Protein AF-A0A7C5EH78-F1 (afdb_monomer_lite)

Secondary structure (DSSP, 8-state):
------------SSS---HHHHHHHHHHHHTT-S-HHHHHHHHHHHHH-HHHHHHHHHHHHHHHHHHHT------HHHHHHHHHHHHHHHHHHS----

pLDDT: mean 81.92, std 18.42, range [36.62, 97.19]

Radius of gyration: 19.98 Å; chains: 1; bounding box: 47×29×50 Å

Foldseek 3Di:
DDPPPPPPLPPDDDDFDDPVSCVVCVVCQLVVNDDPVVVVSNVVVCVPDPVSVVVSVVVVVVVVVVCVVDDPPDDPVRVVVVVVVVVVVVVVPDDDDD

Sequence (98 aa):
MSGRRKKGVVVGGIGGATCRELLAVLNDYLDGQIDPSICREMERHLRKCNPCRVVVDNLRKTITLYRQDGARVLPPAFRAKLHAELRKAWKKRRPAAR

Structure (mmCIF, N/CA/C/O backbone):
data_AF-A0A7C5EH78-F1
#
_entry.id   AF-A0A7C5EH78-F1
#
loop_
_atom_site.group_PDB
_atom_site.id
_atom_site.type_symbol
_atom_site.label_atom_id
_atom_site.label_alt_id
_atom_site.label_comp_id
_atom_site.label_asym_id
_atom_site.label_entity_id
_atom_site.label_seq_id
_atom_site.pdbx_PDB_ins_code
_atom_site.Cartn_x
_atom_site.Cartn_y
_atom_site.Cartn_z
_atom_site.occupancy
_atom_site.B_iso_or_equiv
_atom_site.auth_seq_id
_atom_site.auth_comp_id
_atom_site.auth_asym_id
_atom_site.auth_atom_id
_atom_site.pdbx_PDB_model_num
ATOM 1 N N . MET A 1 1 ? 2.016 9.155 21.468 1.00 41.53 1 MET A N 1
ATOM 2 C CA . MET A 1 1 ? 3.417 9.365 21.060 1.00 41.53 1 MET A CA 1
ATOM 3 C C . MET A 1 1 ? 4.041 8.024 20.714 1.00 41.53 1 MET A C 1
ATOM 5 O O . MET A 1 1 ? 4.360 7.251 21.599 1.00 41.53 1 MET A O 1
ATOM 9 N N . SER A 1 2 ? 4.122 7.719 19.426 1.00 36.62 2 SER A N 1
ATOM 10 C CA . SER A 1 2 ? 5.202 6.916 18.851 1.00 36.62 2 SER A CA 1
ATOM 11 C C . SER A 1 2 ? 5.193 7.277 17.376 1.00 36.62 2 SER A C 1
ATOM 13 O O . SER A 1 2 ? 4.533 6.645 16.553 1.00 36.62 2 SER A O 1
ATOM 15 N N . GLY A 1 3 ? 5.781 8.442 17.090 1.00 42.44 3 GLY A N 1
ATOM 16 C CA . GLY A 1 3 ? 6.101 8.829 15.730 1.00 42.44 3 GLY A CA 1
ATOM 17 C C . GLY A 1 3 ? 7.067 7.780 15.218 1.00 42.44 3 GLY A C 1
ATOM 18 O O . GLY A 1 3 ? 8.212 7.718 15.664 1.00 42.44 3 GLY A O 1
ATOM 19 N N . ARG A 1 4 ? 6.572 6.904 14.344 1.00 47.03 4 ARG A N 1
ATOM 20 C CA . ARG A 1 4 ? 7.405 6.000 13.565 1.00 47.03 4 ARG A CA 1
ATOM 21 C C . ARG A 1 4 ? 8.386 6.907 12.831 1.00 47.03 4 ARG A C 1
ATOM 23 O O . ARG A 1 4 ? 7.982 7.593 11.897 1.00 47.03 4 ARG A O 1
ATOM 30 N N . ARG A 1 5 ? 9.635 6.986 13.310 1.00 45.41 5 ARG A N 1
ATOM 31 C CA . ARG A 1 5 ? 10.723 7.648 12.586 1.00 45.41 5 ARG A CA 1
ATOM 32 C C . ARG A 1 5 ? 10.780 6.946 11.235 1.00 45.41 5 ARG A C 1
ATOM 34 O O . ARG A 1 5 ? 11.294 5.831 11.156 1.00 45.41 5 ARG A O 1
ATOM 41 N N . LYS A 1 6 ? 10.170 7.531 10.199 1.00 48.69 6 LYS A N 1
ATOM 42 C CA . LYS A 1 6 ? 10.390 7.084 8.829 1.00 48.69 6 LYS A CA 1
ATOM 43 C C . LYS A 1 6 ? 11.886 7.283 8.620 1.00 48.69 6 LYS A C 1
ATOM 45 O O . LYS A 1 6 ? 12.358 8.417 8.654 1.00 48.69 6 LYS A O 1
ATOM 50 N N . LYS A 1 7 ? 12.644 6.184 8.537 1.00 44.97 7 LYS A N 1
ATOM 51 C CA . LYS A 1 7 ? 14.001 6.223 7.991 1.00 44.97 7 LYS A CA 1
ATOM 52 C C . LYS A 1 7 ? 13.834 6.895 6.634 1.00 44.97 7 LYS A C 1
ATOM 54 O O . LYS A 1 7 ? 13.192 6.315 5.765 1.00 44.97 7 LYS A O 1
ATOM 59 N N . GLY A 1 8 ? 14.276 8.145 6.518 1.00 47.69 8 GLY A N 1
ATOM 60 C CA . GLY A 1 8 ? 14.247 8.855 5.253 1.00 47.69 8 GLY A CA 1
ATOM 61 C C . GLY A 1 8 ? 15.052 8.019 4.280 1.00 47.69 8 GLY A C 1
ATOM 62 O O . GLY A 1 8 ? 16.253 7.840 4.479 1.00 47.69 8 GLY A O 1
ATOM 63 N N . VAL A 1 9 ? 14.385 7.430 3.290 1.00 53.38 9 VAL A N 1
ATOM 64 C CA . VAL A 1 9 ? 15.101 6.912 2.136 1.00 53.38 9 VAL A CA 1
ATOM 65 C C . VAL A 1 9 ? 15.717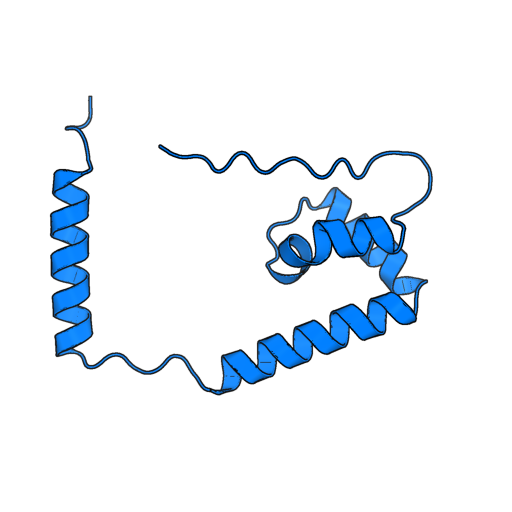 8.144 1.495 1.00 53.38 9 VAL A C 1
ATOM 67 O O . VAL A 1 9 ? 15.007 9.010 0.988 1.00 53.38 9 VAL A O 1
ATOM 70 N N . VAL A 1 10 ? 17.032 8.271 1.638 1.00 55.03 10 VAL A N 1
ATOM 71 C CA . VAL A 1 10 ? 17.822 9.318 1.003 1.00 55.03 10 VAL A CA 1
ATOM 72 C C . VAL A 1 10 ? 17.840 9.035 -0.496 1.00 55.03 10 VAL A C 1
ATOM 74 O O . VAL A 1 10 ? 18.740 8.385 -1.008 1.00 55.03 10 VAL A O 1
ATOM 77 N N . VAL A 1 11 ? 16.793 9.467 -1.198 1.00 54.19 11 VAL A N 1
ATOM 78 C CA . VAL A 1 11 ? 16.819 9.571 -2.657 1.00 54.19 11 VAL A CA 1
ATOM 79 C C . VAL A 1 11 ? 17.513 10.895 -2.945 1.00 54.19 11 VAL A C 1
ATOM 81 O O . VAL A 1 11 ? 16.919 11.960 -2.796 1.00 54.19 11 VAL A O 1
ATOM 84 N N . GLY A 1 12 ? 18.816 10.852 -3.206 1.00 45.16 12 GLY A N 1
ATOM 85 C CA . GLY A 1 12 ? 19.603 12.066 -3.378 1.00 45.16 12 GLY A CA 1
ATOM 86 C C . GLY A 1 12 ? 20.915 11.825 -4.107 1.00 45.16 12 GLY A C 1
ATOM 87 O O . GLY A 1 12 ? 21.855 11.301 -3.520 1.00 45.16 12 GLY A O 1
ATOM 88 N N . GLY A 1 13 ? 20.988 12.305 -5.354 1.00 40.97 13 GLY A N 1
ATOM 89 C CA . GLY A 1 13 ? 22.257 12.654 -6.000 1.00 40.97 13 GLY A CA 1
ATOM 90 C C . GLY A 1 13 ? 22.375 12.329 -7.490 1.00 40.97 13 GLY A C 1
ATOM 91 O O . GLY A 1 13 ? 22.748 11.224 -7.851 1.00 40.97 13 GLY A O 1
ATOM 92 N N . ILE A 1 14 ? 22.135 13.342 -8.336 1.00 39.38 14 ILE A N 1
ATOM 93 C CA . ILE A 1 14 ? 22.695 13.542 -9.694 1.00 39.38 14 ILE A CA 1
ATOM 94 C C . ILE A 1 14 ? 22.638 12.317 -10.636 1.00 39.38 14 ILE A C 1
ATOM 96 O O . ILE A 1 14 ? 23.640 11.908 -11.210 1.00 39.38 14 ILE A O 1
ATOM 100 N N . GLY A 1 15 ? 21.459 11.720 -10.828 1.00 49.28 15 GLY A N 1
ATOM 101 C CA . GLY A 1 15 ? 21.362 10.577 -11.749 1.00 49.28 15 GLY A CA 1
ATOM 102 C C . GLY A 1 15 ? 19.974 10.060 -12.106 1.00 49.28 15 GLY A C 1
ATOM 103 O O . GLY A 1 15 ? 19.880 9.104 -12.859 1.00 49.28 15 GLY A O 1
ATOM 104 N N . GLY A 1 16 ? 18.884 10.659 -11.615 1.00 60.28 16 GLY A N 1
ATOM 105 C CA . GLY A 1 16 ? 17.551 10.058 -11.747 1.00 60.28 16 GLY A CA 1
ATOM 106 C C . GLY A 1 16 ? 17.412 8.763 -10.933 1.00 60.28 16 GLY A C 1
ATOM 107 O O . GLY A 1 16 ? 18.383 8.055 -10.696 1.00 60.28 16 GLY A O 1
ATOM 108 N N . ALA A 1 17 ? 16.196 8.456 -10.478 1.00 74.19 17 ALA A N 1
ATOM 109 C CA . ALA A 1 17 ? 15.977 7.275 -9.650 1.00 74.19 17 ALA A CA 1
ATOM 110 C C . ALA A 1 17 ? 16.391 5.994 -10.397 1.00 74.19 17 ALA A C 1
ATOM 112 O O . ALA A 1 17 ? 15.999 5.771 -11.546 1.00 74.19 17 ALA A O 1
ATOM 113 N N . THR A 1 18 ? 17.174 5.147 -9.742 1.00 88.06 18 THR A N 1
ATOM 114 C CA . THR A 1 18 ? 17.531 3.801 -10.197 1.00 88.06 18 THR A CA 1
ATOM 115 C C . THR A 1 18 ? 16.393 2.816 -9.916 1.00 88.06 18 THR A C 1
ATOM 117 O O . THR A 1 18 ? 15.518 3.066 -9.084 1.00 88.06 18 THR A O 1
ATOM 120 N N . CYS A 1 19 ? 16.418 1.637 -10.551 1.00 93.19 19 CYS A N 1
ATOM 121 C CA . CYS A 1 19 ? 15.458 0.571 -10.233 1.00 93.19 19 CYS A CA 1
ATOM 122 C C . CYS A 1 19 ? 15.514 0.180 -8.744 1.00 93.19 19 CYS A C 1
ATOM 124 O O . CYS A 1 19 ? 14.486 -0.108 -8.138 1.00 93.19 19 CYS A O 1
ATOM 126 N N . ARG A 1 20 ? 16.715 0.176 -8.145 1.00 90.88 20 ARG A N 1
ATOM 127 C CA . ARG A 1 20 ? 16.917 -0.175 -6.732 1.00 90.88 20 ARG A CA 1
ATOM 128 C C . ARG A 1 20 ? 16.284 0.860 -5.805 1.00 90.88 20 ARG A C 1
ATOM 130 O O . ARG A 1 20 ? 15.612 0.479 -4.852 1.00 90.88 20 ARG A O 1
ATOM 137 N N . GLU A 1 21 ? 16.471 2.144 -6.093 1.00 88.81 21 GLU A N 1
ATOM 138 C CA . GLU A 1 21 ? 15.845 3.220 -5.321 1.00 88.81 21 GLU A CA 1
ATOM 139 C C . GLU A 1 21 ? 14.327 3.190 -5.467 1.00 88.81 21 GLU A C 1
ATOM 141 O O . GLU A 1 21 ? 13.634 3.294 -4.461 1.00 88.81 21 GLU A O 1
ATOM 146 N N . LEU A 1 22 ? 13.808 2.942 -6.679 1.00 91.25 22 LEU A N 1
ATOM 147 C CA . LEU A 1 22 ? 12.373 2.762 -6.894 1.00 91.25 22 LEU A CA 1
ATOM 148 C C . LEU A 1 22 ? 11.808 1.656 -6.000 1.00 91.25 22 LEU A C 1
ATOM 150 O O . LEU A 1 22 ? 10.800 1.877 -5.338 1.00 91.25 22 LEU A O 1
ATOM 154 N N . LEU A 1 23 ? 12.460 0.490 -5.950 1.00 91.19 23 LEU A N 1
ATOM 155 C CA . LEU A 1 23 ? 12.034 -0.619 -5.093 1.00 91.19 23 LEU A CA 1
ATOM 156 C C . LEU A 1 23 ? 12.086 -0.254 -3.601 1.00 91.19 23 LEU A C 1
ATOM 158 O O . LEU A 1 23 ? 11.208 -0.669 -2.849 1.00 91.19 23 LEU A O 1
ATOM 162 N N . ALA A 1 24 ? 13.071 0.542 -3.176 1.00 90.75 24 ALA A N 1
ATOM 163 C CA . ALA A 1 24 ? 13.223 0.952 -1.781 1.00 90.75 24 ALA A CA 1
ATOM 164 C C . ALA A 1 24 ? 12.081 1.857 -1.285 1.00 90.75 24 ALA A C 1
ATOM 166 O O . ALA A 1 24 ? 11.731 1.797 -0.107 1.00 90.75 24 ALA A O 1
ATOM 167 N N . VAL A 1 25 ? 11.489 2.667 -2.169 1.00 90.56 25 VAL A N 1
ATOM 168 C CA . VAL A 1 25 ? 10.377 3.584 -1.837 1.00 90.56 25 VAL A CA 1
ATOM 169 C C . VAL A 1 25 ? 9.021 3.142 -2.397 1.00 90.56 25 VAL A C 1
ATOM 171 O O . VAL A 1 25 ? 8.028 3.856 -2.261 1.00 90.56 25 VAL A O 1
ATOM 174 N N . LEU A 1 26 ? 8.956 1.969 -3.031 1.00 92.25 26 LEU A N 1
ATOM 175 C CA . LEU A 1 26 ? 7.793 1.507 -3.791 1.00 92.25 26 LEU A CA 1
ATOM 176 C C . LEU A 1 26 ? 6.509 1.462 -2.960 1.00 92.25 26 LEU A C 1
ATOM 178 O O . LEU A 1 26 ? 5.454 1.856 -3.447 1.00 92.25 26 LEU A O 1
ATOM 182 N N . ASN A 1 27 ? 6.600 1.023 -1.704 1.00 91.31 27 ASN A N 1
ATOM 183 C CA . ASN A 1 27 ? 5.442 0.947 -0.815 1.00 91.31 27 ASN A CA 1
ATOM 184 C C . ASN A 1 27 ? 4.877 2.342 -0.509 1.00 91.31 27 ASN A C 1
ATOM 186 O O . ASN A 1 27 ? 3.689 2.570 -0.7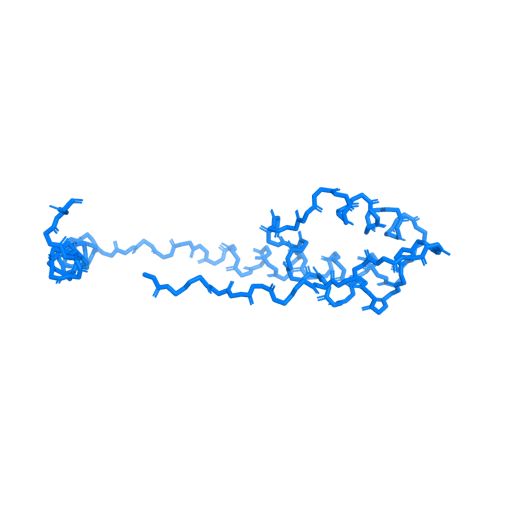17 1.00 91.31 27 ASN A O 1
ATOM 190 N N . ASP A 1 28 ? 5.727 3.299 -0.109 1.00 91.06 28 ASP A N 1
ATOM 191 C CA . ASP A 1 28 ? 5.296 4.682 0.148 1.00 91.06 28 ASP A CA 1
ATOM 192 C C . ASP A 1 28 ? 4.708 5.331 -1.122 1.00 91.06 28 ASP A C 1
ATOM 194 O O . ASP A 1 28 ? 3.745 6.095 -1.033 1.00 91.06 28 ASP A O 1
ATOM 198 N N . TYR A 1 29 ? 5.247 5.010 -2.306 1.00 92.38 29 TYR A N 1
ATOM 199 C CA . TYR A 1 29 ? 4.708 5.464 -3.593 1.00 92.38 29 TYR A CA 1
ATOM 200 C C . TYR A 1 29 ? 3.316 4.892 -3.889 1.00 92.38 29 TYR A C 1
ATOM 202 O O . TYR A 1 29 ? 2.416 5.641 -4.264 1.00 92.38 29 TYR A O 1
ATOM 210 N N . LEU A 1 30 ? 3.117 3.582 -3.704 1.00 92.50 30 LEU A N 1
ATOM 211 C CA . LEU A 1 30 ? 1.823 2.924 -3.929 1.00 92.50 30 LEU A CA 1
ATOM 212 C C . LEU A 1 30 ? 0.749 3.387 -2.933 1.00 92.50 30 LEU A C 1
ATOM 214 O O . LEU A 1 30 ? -0.415 3.512 -3.313 1.00 92.50 30 LEU A O 1
ATOM 218 N N . ASP A 1 31 ? 1.142 3.685 -1.694 1.00 89.94 31 ASP A N 1
ATOM 219 C CA . ASP A 1 31 ? 0.252 4.193 -0.644 1.00 89.94 31 ASP A CA 1
ATOM 220 C C . ASP A 1 31 ? -0.031 5.705 -0.764 1.00 89.94 31 ASP A C 1
ATOM 222 O O . ASP A 1 31 ? -0.852 6.253 -0.022 1.00 89.94 31 ASP A O 1
ATOM 226 N N . GLY A 1 32 ? 0.651 6.410 -1.675 1.00 88.38 32 GLY A N 1
ATOM 227 C CA . GLY A 1 32 ? 0.547 7.865 -1.820 1.00 88.38 32 GLY A CA 1
ATOM 228 C C . GLY A 1 32 ? 1.099 8.641 -0.616 1.00 88.38 32 GLY A C 1
ATOM 229 O O . GLY A 1 32 ? 0.695 9.774 -0.376 1.00 88.38 32 GLY A O 1
ATOM 230 N N . GLN A 1 33 ? 1.995 8.031 0.164 1.00 91.38 33 GLN A N 1
ATOM 231 C CA . GLN A 1 33 ? 2.602 8.585 1.384 1.00 91.38 33 GLN A CA 1
ATOM 232 C C . GLN A 1 33 ? 4.074 8.978 1.175 1.00 91.38 33 GLN A C 1
ATOM 234 O O . GLN A 1 33 ? 4.879 8.932 2.114 1.00 91.38 33 GLN A O 1
ATOM 239 N N . ILE A 1 34 ? 4.421 9.331 -0.063 1.00 88.88 34 ILE A N 1
ATOM 240 C CA . ILE A 1 34 ? 5.770 9.687 -0.496 1.00 88.88 34 ILE A CA 1
ATOM 241 C C . ILE A 1 34 ? 5.904 11.198 -0.698 1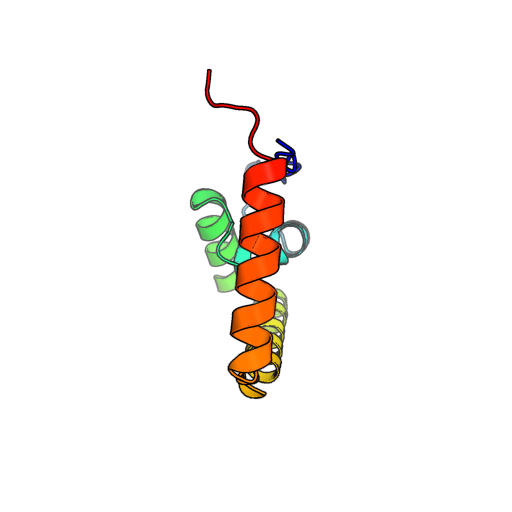.00 88.88 34 ILE A C 1
ATOM 243 O O . ILE A 1 34 ? 4.945 11.875 -1.069 1.00 88.88 34 ILE A O 1
ATOM 247 N N . ASP A 1 35 ? 7.105 11.727 -0.467 1.00 89.50 35 ASP A N 1
ATOM 248 C CA . ASP A 1 35 ? 7.391 13.134 -0.730 1.00 89.50 35 ASP A CA 1
ATOM 249 C C . ASP A 1 35 ? 7.158 13.482 -2.222 1.00 89.50 35 ASP A C 1
ATOM 251 O O . ASP A 1 35 ? 7.580 12.717 -3.102 1.00 89.50 35 ASP A O 1
ATOM 255 N N . PRO A 1 36 ? 6.522 14.627 -2.548 1.00 88.69 36 PRO A N 1
ATOM 256 C CA . PRO A 1 36 ? 6.227 15.004 -3.930 1.00 88.69 36 PRO A CA 1
ATOM 257 C C . PRO A 1 36 ? 7.453 15.095 -4.846 1.00 88.69 36 PRO A C 1
ATOM 259 O O . PRO A 1 36 ? 7.336 14.851 -6.048 1.00 88.69 36 PRO A O 1
ATOM 262 N N . SER A 1 37 ? 8.625 15.466 -4.321 1.00 87.25 37 SER A N 1
ATOM 263 C CA . SER A 1 37 ? 9.858 15.533 -5.114 1.00 87.25 37 SER A CA 1
ATOM 264 C C . SER A 1 37 ? 10.318 14.144 -5.561 1.00 87.25 37 SER A C 1
ATOM 266 O O . SER A 1 37 ? 10.603 13.945 -6.746 1.00 87.25 37 SER A O 1
ATOM 268 N N . ILE A 1 38 ? 10.257 13.170 -4.652 1.00 87.56 38 ILE A N 1
ATOM 269 C CA . ILE A 1 38 ? 10.595 11.769 -4.910 1.00 87.56 38 ILE A CA 1
ATOM 270 C C . ILE A 1 38 ? 9.560 11.139 -5.849 1.00 87.56 38 ILE A C 1
ATOM 272 O O . ILE A 1 38 ? 9.924 10.429 -6.786 1.00 87.56 38 ILE A O 1
ATOM 276 N N . CYS A 1 39 ? 8.274 11.463 -5.678 1.00 90.88 39 CYS A N 1
ATOM 277 C CA . CYS A 1 39 ? 7.219 11.011 -6.586 1.00 90.88 39 CYS A CA 1
ATOM 278 C C . CYS A 1 39 ? 7.534 11.382 -8.047 1.00 90.88 39 CYS A C 1
ATOM 280 O O . CYS A 1 39 ? 7.540 10.523 -8.931 1.00 90.88 39 CYS A O 1
ATOM 282 N N . ARG A 1 40 ? 7.921 12.642 -8.296 1.00 90.94 40 ARG A N 1
ATOM 283 C CA . ARG A 1 40 ? 8.312 13.106 -9.638 1.00 90.94 40 ARG A CA 1
ATOM 284 C C . ARG A 1 40 ? 9.531 12.367 -10.187 1.00 90.94 40 ARG A C 1
ATOM 286 O O . ARG A 1 40 ? 9.656 12.211 -11.403 1.00 90.94 40 ARG A O 1
ATOM 293 N N . GLU A 1 41 ? 10.474 11.976 -9.337 1.00 90.25 41 GLU A N 1
ATOM 294 C CA . GLU A 1 41 ? 11.647 11.187 -9.732 1.00 90.25 41 GLU A CA 1
ATOM 295 C C . GLU A 1 41 ? 11.284 9.771 -10.147 1.00 90.25 41 GLU A C 1
ATOM 297 O O . GLU A 1 41 ? 11.723 9.302 -11.200 1.00 90.25 41 GLU A O 1
ATOM 302 N N . MET A 1 42 ? 10.416 9.127 -9.376 1.00 89.56 42 MET A N 1
ATOM 303 C CA . MET A 1 42 ? 9.897 7.810 -9.710 1.00 89.56 42 MET A CA 1
ATOM 304 C C . MET A 1 42 ? 9.101 7.835 -11.006 1.00 89.56 42 MET A C 1
ATOM 306 O O . MET A 1 42 ? 9.314 6.993 -11.871 1.00 89.56 42 MET A O 1
ATOM 310 N N . GLU A 1 43 ? 8.239 8.830 -11.203 1.00 92.44 43 GLU A N 1
ATOM 311 C CA . GLU A 1 43 ? 7.505 8.988 -12.458 1.00 92.44 43 GLU A CA 1
ATOM 312 C C . GLU A 1 43 ? 8.448 9.181 -13.654 1.00 92.44 43 GLU A C 1
ATOM 314 O O . GLU A 1 43 ? 8.210 8.618 -14.725 1.00 92.44 43 GLU A O 1
ATOM 319 N N . ARG A 1 44 ? 9.549 9.934 -13.486 1.00 92.88 44 ARG A N 1
ATOM 320 C CA . ARG A 1 44 ? 10.597 10.053 -14.516 1.00 92.88 44 ARG A CA 1
ATOM 321 C C . ARG A 1 44 ? 11.231 8.702 -14.834 1.00 92.88 44 ARG A C 1
ATOM 323 O O . ARG A 1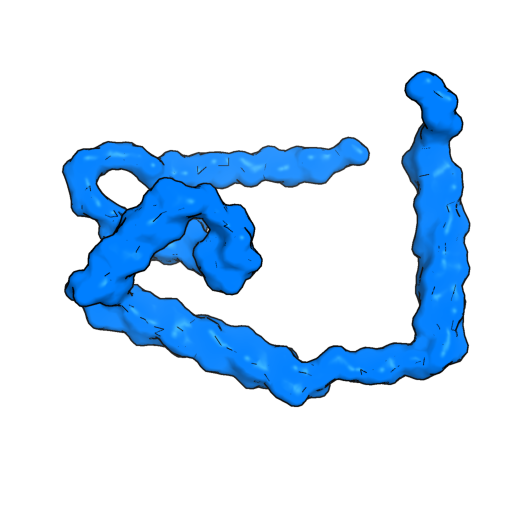 44 ? 11.398 8.391 -16.013 1.00 92.88 44 ARG A O 1
ATOM 330 N N . HIS A 1 45 ? 11.563 7.910 -13.816 1.00 92.62 45 HIS A N 1
ATOM 331 C CA . HIS A 1 45 ? 12.113 6.568 -13.994 1.00 92.62 45 HIS A CA 1
ATOM 332 C C . HIS A 1 45 ? 11.123 5.639 -14.707 1.00 92.62 45 HIS A C 1
ATOM 334 O O . HIS A 1 45 ? 11.467 5.007 -15.706 1.00 92.62 45 HIS A O 1
ATOM 340 N N . LEU A 1 46 ? 9.869 5.606 -14.250 1.00 93.94 46 LEU A N 1
ATOM 341 C CA . LEU A 1 46 ? 8.814 4.771 -14.818 1.00 93.94 46 LEU A CA 1
ATOM 342 C C . LEU A 1 46 ? 8.550 5.102 -16.288 1.00 93.94 46 LEU A C 1
ATOM 344 O O . LEU A 1 46 ? 8.296 4.195 -17.065 1.00 93.94 46 LEU A O 1
ATOM 348 N N . ARG A 1 47 ? 8.704 6.356 -16.732 1.00 94.56 47 ARG A N 1
ATOM 349 C CA . ARG A 1 47 ? 8.608 6.688 -18.168 1.00 94.56 47 ARG A CA 1
ATOM 350 C C . ARG A 1 47 ? 9.684 6.024 -19.032 1.00 94.56 47 ARG A C 1
ATOM 352 O O . ARG A 1 47 ? 9.441 5.794 -20.217 1.00 94.56 47 ARG A O 1
ATOM 359 N N . LYS A 1 48 ? 10.852 5.704 -18.468 1.00 93.69 48 LYS A N 1
ATOM 360 C CA . LYS A 1 48 ? 12.021 5.187 -19.204 1.00 93.69 48 LYS A CA 1
ATOM 361 C C . LYS A 1 48 ? 12.305 3.702 -18.950 1.00 93.69 48 LYS A C 1
ATOM 363 O O . LYS A 1 48 ? 12.925 3.060 -19.784 1.00 93.69 48 LYS A O 1
ATOM 368 N N . CYS A 1 49 ? 11.809 3.131 -17.854 1.00 95.56 49 CYS A N 1
ATOM 369 C CA . CYS A 1 49 ? 12.100 1.757 -17.444 1.00 95.56 49 CYS A CA 1
ATOM 370 C C . CYS A 1 49 ? 10.874 0.847 -17.606 1.00 95.56 49 CYS A C 1
ATOM 372 O O . CYS A 1 49 ? 9.901 0.952 -16.860 1.00 95.56 49 CYS A O 1
ATOM 374 N N . ASN A 1 50 ? 10.897 -0.052 -18.596 1.00 96.00 50 ASN A N 1
ATOM 375 C CA . ASN A 1 50 ? 9.828 -1.042 -18.783 1.00 96.00 50 ASN A CA 1
ATOM 376 C C . ASN A 1 50 ? 9.723 -2.055 -17.618 1.00 96.00 50 ASN A C 1
ATOM 378 O O . ASN A 1 50 ? 8.619 -2.241 -17.112 1.00 96.00 50 ASN A O 1
ATOM 382 N N . PRO A 1 51 ? 10.823 -2.648 -17.106 1.00 95.44 51 PRO A N 1
ATOM 383 C CA . PRO A 1 51 ? 10.743 -3.587 -15.982 1.00 95.44 51 PRO A CA 1
ATOM 384 C C . PRO A 1 51 ? 10.048 -3.011 -14.742 1.00 95.44 51 PRO A C 1
ATOM 386 O O . PRO A 1 51 ? 9.161 -3.644 -14.174 1.00 95.44 51 PRO A O 1
ATOM 389 N N . CYS A 1 52 ? 10.388 -1.782 -14.344 1.00 95.75 52 CYS A N 1
ATOM 390 C CA . CYS A 1 52 ? 9.767 -1.154 -13.178 1.00 95.75 52 CYS A CA 1
ATOM 391 C C . CYS A 1 52 ? 8.298 -0.779 -13.409 1.00 95.75 52 CYS A C 1
ATOM 393 O O . CYS A 1 52 ? 7.517 -0.850 -12.463 1.00 95.75 52 CYS A O 1
ATOM 395 N N . ARG A 1 53 ? 7.896 -0.449 -14.647 1.00 96.00 53 ARG A N 1
ATOM 396 C CA . ARG A 1 53 ? 6.473 -0.290 -14.999 1.00 96.00 53 ARG A CA 1
ATOM 397 C C . ARG A 1 53 ? 5.699 -1.577 -14.763 1.00 96.00 53 ARG A C 1
ATOM 399 O O . ARG A 1 53 ? 4.714 -1.553 -14.037 1.00 96.00 53 ARG A O 1
ATOM 406 N N . VAL A 1 54 ? 6.202 -2.700 -15.278 1.00 97.00 54 VAL A N 1
ATOM 407 C CA . VAL A 1 54 ? 5.572 -4.015 -15.087 1.00 97.00 54 VAL A CA 1
ATOM 408 C C . VAL A 1 54 ? 5.421 -4.348 -13.599 1.00 97.00 54 VAL A C 1
ATOM 410 O O . VAL A 1 54 ? 4.354 -4.789 -13.180 1.00 97.00 54 VAL A O 1
ATOM 413 N N . VAL A 1 55 ? 6.447 -4.088 -12.781 1.00 96.12 55 VAL A N 1
ATOM 414 C CA . VAL A 1 55 ? 6.381 -4.298 -11.322 1.00 96.12 55 VAL A CA 1
ATOM 415 C C . VAL A 1 55 ? 5.289 -3.439 -10.677 1.00 96.12 55 VAL A C 1
ATOM 417 O O . VAL A 1 55 ? 4.451 -3.966 -9.945 1.00 96.12 55 VAL A O 1
ATOM 420 N N . VAL A 1 56 ? 5.272 -2.131 -10.953 1.00 95.81 56 VAL A N 1
ATOM 421 C CA . VAL A 1 56 ? 4.278 -1.203 -10.389 1.00 95.81 56 VAL A CA 1
ATOM 422 C C . VAL A 1 56 ? 2.862 -1.578 -10.822 1.00 95.81 56 VAL A C 1
ATOM 424 O O . VAL A 1 56 ? 1.953 -1.605 -9.993 1.00 95.81 56 VAL A O 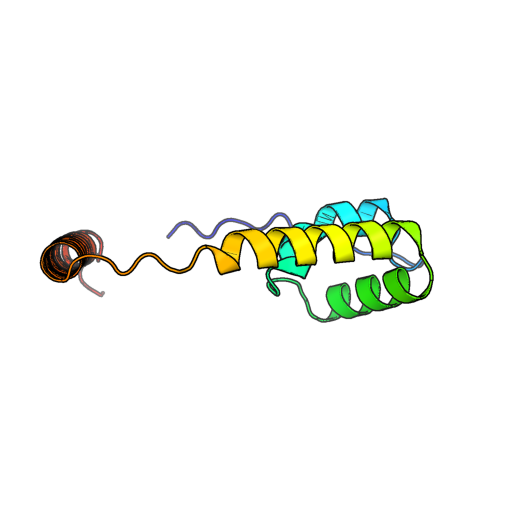1
ATOM 427 N N . ASP A 1 57 ? 2.667 -1.899 -12.097 1.00 96.38 57 ASP A N 1
ATOM 428 C CA . ASP A 1 57 ? 1.355 -2.240 -12.641 1.00 96.38 57 ASP A CA 1
ATOM 429 C C . ASP A 1 57 ? 0.836 -3.560 -12.072 1.00 96.38 57 ASP A C 1
ATOM 431 O O . ASP A 1 57 ? -0.337 -3.651 -11.705 1.00 96.38 57 ASP A O 1
ATOM 435 N N . ASN A 1 58 ? 1.702 -4.566 -11.927 1.00 96.94 58 ASN A N 1
ATOM 436 C CA . ASN A 1 58 ? 1.338 -5.825 -11.283 1.00 96.94 58 ASN A CA 1
ATOM 437 C C . ASN A 1 58 ? 0.927 -5.604 -9.828 1.00 96.94 58 ASN A C 1
ATOM 439 O O . ASN A 1 58 ? -0.115 -6.099 -9.412 1.00 96.94 58 ASN A O 1
ATOM 443 N N . LEU A 1 59 ? 1.679 -4.807 -9.066 1.00 96.38 59 LEU A N 1
ATOM 444 C CA . LEU A 1 59 ? 1.320 -4.512 -7.678 1.00 96.38 59 LEU A CA 1
ATOM 445 C C . LEU A 1 59 ? 0.011 -3.728 -7.569 1.00 96.38 59 LEU A C 1
ATOM 447 O O . LEU A 1 59 ? -0.814 -4.051 -6.719 1.00 96.38 59 LEU A O 1
ATOM 451 N N . ARG A 1 60 ? -0.233 -2.753 -8.453 1.00 94.94 60 ARG A N 1
ATOM 452 C CA . ARG A 1 60 ? -1.522 -2.043 -8.518 1.00 94.94 60 ARG A CA 1
ATOM 453 C C . ARG A 1 60 ? -2.679 -3.000 -8.794 1.00 94.94 60 ARG A C 1
ATOM 455 O O . ARG A 1 60 ? -3.702 -2.907 -8.124 1.00 94.94 60 ARG A O 1
ATOM 462 N N . LYS A 1 61 ? -2.516 -3.937 -9.733 1.00 94.94 61 LYS A N 1
ATOM 463 C CA . LYS A 1 61 ? -3.523 -4.974 -10.018 1.00 94.94 61 LYS A CA 1
ATOM 464 C C . LYS A 1 61 ? -3.761 -5.865 -8.805 1.00 94.94 61 LYS A C 1
ATOM 466 O O . LYS A 1 61 ? -4.912 -6.070 -8.441 1.00 94.94 61 LYS A O 1
ATOM 471 N N . THR A 1 62 ? -2.701 -6.324 -8.144 1.00 94.19 62 THR A N 1
ATOM 472 C CA . THR A 1 62 ? -2.807 -7.103 -6.905 1.00 94.19 62 THR A CA 1
ATOM 473 C C . THR A 1 62 ? -3.576 -6.330 -5.833 1.00 94.19 62 THR A C 1
ATOM 475 O O . THR A 1 62 ? -4.529 -6.862 -5.273 1.00 94.19 62 THR A O 1
ATOM 478 N N . ILE A 1 63 ? -3.250 -5.053 -5.597 1.00 91.94 63 ILE A N 1
ATOM 479 C CA . ILE A 1 63 ? -3.986 -4.187 -4.657 1.00 91.94 63 ILE A CA 1
ATOM 480 C C . ILE A 1 63 ? -5.467 -4.093 -5.043 1.00 91.94 63 ILE A C 1
ATOM 482 O O . ILE A 1 63 ? -6.331 -4.198 -4.175 1.00 91.94 63 ILE A O 1
ATOM 486 N N . THR A 1 64 ? -5.771 -3.909 -6.328 1.00 91.06 64 THR A N 1
ATOM 487 C CA . THR A 1 64 ? -7.150 -3.872 -6.826 1.00 91.06 64 THR A CA 1
ATOM 488 C C . THR A 1 64 ? -7.887 -5.178 -6.543 1.00 91.06 64 THR A C 1
ATOM 490 O O . THR A 1 64 ? -8.984 -5.119 -5.996 1.00 91.06 64 THR A O 1
ATOM 493 N N . LEU A 1 65 ? -7.287 -6.336 -6.836 1.00 90.94 65 LEU A N 1
ATOM 494 C CA . LEU A 1 65 ? -7.886 -7.650 -6.573 1.00 90.94 65 LEU A CA 1
ATOM 495 C C . LEU A 1 65 ? -8.213 -7.827 -5.082 1.00 90.94 65 LEU A C 1
ATOM 497 O O . LEU A 1 65 ? -9.345 -8.143 -4.735 1.00 90.94 65 LEU A O 1
ATOM 501 N N . TYR A 1 66 ? -7.274 -7.507 -4.185 1.00 89.19 66 TYR A N 1
ATOM 502 C CA . TYR A 1 66 ? -7.522 -7.584 -2.738 1.00 89.19 66 TYR A CA 1
ATOM 503 C C . TYR A 1 66 ? -8.579 -6.587 -2.238 1.00 89.19 66 TYR A C 1
ATOM 505 O O . TYR A 1 66 ? -9.213 -6.824 -1.212 1.00 89.19 66 TYR A O 1
ATOM 513 N N . ARG A 1 67 ? -8.775 -5.457 -2.929 1.00 85.88 67 ARG A N 1
ATOM 514 C CA . ARG A 1 67 ? -9.831 -4.485 -2.599 1.00 85.88 67 ARG A CA 1
ATOM 515 C C . ARG A 1 67 ? -11.203 -4.897 -3.139 1.00 85.88 67 ARG A C 1
ATOM 517 O O . ARG A 1 67 ? -12.206 -4.496 -2.551 1.00 85.88 67 ARG A O 1
ATOM 524 N N . GLN A 1 68 ? -11.257 -5.662 -4.232 1.00 80.44 68 GLN A N 1
ATOM 525 C CA . GLN A 1 68 ? -12.502 -6.120 -4.863 1.00 80.44 68 GLN A CA 1
ATOM 526 C C . GLN A 1 68 ? -13.289 -7.102 -3.991 1.00 80.44 68 GLN A C 1
ATOM 528 O O . GLN A 1 68 ? -14.515 -7.040 -4.000 1.00 80.44 68 GLN A O 1
ATOM 533 N N . ASP A 1 69 ? -12.614 -7.893 -3.152 1.00 66.56 69 ASP A N 1
ATOM 534 C CA . ASP A 1 69 ? -13.262 -8.739 -2.132 1.00 66.56 69 ASP A CA 1
ATOM 535 C C . ASP A 1 69 ? -14.022 -7.936 -1.053 1.00 66.56 69 ASP A C 1
ATOM 537 O O . ASP A 1 69 ? -14.687 -8.506 -0.184 1.00 66.56 69 ASP A O 1
ATOM 541 N N . GLY A 1 70 ? -13.976 -6.603 -1.144 1.00 63.97 70 GLY A N 1
ATOM 542 C CA . GLY A 1 70 ? -14.878 -5.690 -0.472 1.00 63.97 70 GLY A CA 1
ATOM 543 C C . GLY A 1 70 ? -14.532 -5.471 0.994 1.00 63.97 70 GLY A C 1
ATOM 544 O O . GLY A 1 70 ? -14.086 -6.355 1.728 1.00 63.97 70 GLY A O 1
ATOM 545 N N . ALA A 1 71 ? -14.800 -4.257 1.471 1.00 68.38 71 ALA A N 1
ATOM 546 C CA . ALA A 1 71 ? -14.920 -4.045 2.902 1.00 68.38 71 ALA A CA 1
ATOM 547 C C . ALA A 1 71 ? -16.084 -4.913 3.394 1.00 68.38 71 ALA A C 1
ATOM 549 O O . ALA A 1 71 ? -17.247 -4.594 3.141 1.00 68.38 71 ALA A O 1
ATOM 550 N N . ARG A 1 72 ? -15.780 -6.021 4.081 1.00 72.56 72 ARG A N 1
ATOM 551 C CA . ARG A 1 72 ? -16.811 -6.819 4.747 1.00 72.56 72 ARG A CA 1
ATOM 552 C C . ARG A 1 72 ? -17.616 -5.884 5.638 1.00 72.56 72 ARG A C 1
ATOM 554 O O . ARG A 1 72 ? -17.061 -5.249 6.539 1.00 72.56 72 ARG A O 1
ATOM 561 N N . VAL A 1 73 ? -18.916 -5.784 5.372 1.00 78.69 73 VAL A N 1
ATOM 562 C CA . VAL A 1 73 ? -19.814 -4.999 6.215 1.00 78.69 73 VAL A CA 1
ATOM 563 C C . VAL A 1 73 ? -19.772 -5.624 7.603 1.00 78.69 73 VAL A C 1
ATOM 565 O O . VAL A 1 73 ? -20.174 -6.769 7.800 1.00 78.69 73 VAL A O 1
ATOM 568 N N . LEU A 1 74 ? -19.228 -4.884 8.568 1.00 86.62 74 LEU A N 1
ATOM 569 C CA . LEU A 1 74 ? -19.224 -5.333 9.952 1.00 86.62 74 LEU A CA 1
ATOM 570 C C . LEU A 1 74 ? -20.674 -5.391 10.444 1.00 86.62 74 LEU A C 1
ATOM 572 O O . LEU A 1 74 ? -21.380 -4.386 10.302 1.00 86.62 74 LEU A O 1
ATOM 576 N N . PRO A 1 75 ? -21.114 -6.499 11.072 1.00 93.69 75 PRO A N 1
ATOM 577 C CA . PRO A 1 75 ? -22.426 -6.557 11.698 1.00 93.69 75 PRO A CA 1
ATOM 578 C C . PRO A 1 75 ? -22.636 -5.342 12.617 1.00 93.69 75 PRO A C 1
ATOM 580 O O . PRO A 1 75 ? -21.723 -5.014 13.390 1.00 93.69 75 PRO A O 1
ATOM 583 N N . PRO A 1 76 ? -23.803 -4.670 12.585 1.00 93.31 76 PRO A N 1
ATOM 584 C CA . PRO A 1 76 ? -24.023 -3.430 13.333 1.00 93.31 76 PRO A CA 1
ATOM 585 C C . PRO A 1 76 ? -23.694 -3.549 14.827 1.00 93.31 76 PRO A C 1
ATOM 587 O O . PRO A 1 76 ? -23.051 -2.665 15.395 1.00 93.31 76 PRO A O 1
ATOM 590 N N . ALA A 1 77 ? -24.040 -4.685 15.442 1.00 95.31 77 ALA A N 1
ATOM 591 C CA . ALA A 1 77 ? -23.726 -4.981 16.838 1.00 95.31 77 ALA A CA 1
ATOM 592 C C . ALA A 1 77 ? -22.210 -5.045 17.104 1.00 95.31 77 ALA A C 1
ATOM 594 O O . ALA A 1 77 ? -21.721 -4.486 18.089 1.00 95.31 77 ALA A O 1
ATOM 595 N N . PHE A 1 78 ? -21.445 -5.668 16.202 1.00 95.19 78 PHE A N 1
ATOM 596 C CA . PHE A 1 78 ? -19.989 -5.732 16.310 1.00 95.19 78 PHE A CA 1
ATOM 597 C C . PHE A 1 78 ? -19.361 -4.346 16.146 1.00 95.19 78 PHE A C 1
ATOM 599 O O . PHE A 1 78 ? -18.532 -3.946 16.965 1.00 95.19 78 PHE A O 1
ATOM 606 N N . ARG A 1 79 ? -19.804 -3.573 15.143 1.00 94.06 79 ARG A N 1
ATOM 607 C CA . ARG A 1 79 ? -19.353 -2.188 14.928 1.00 94.06 79 ARG A CA 1
ATOM 608 C C . ARG A 1 79 ? -19.612 -1.322 16.164 1.00 94.06 79 ARG A C 1
ATOM 610 O O . ARG A 1 79 ? -18.711 -0.608 16.603 1.00 94.06 79 ARG A O 1
ATOM 617 N N . ALA A 1 80 ? -20.805 -1.410 16.753 1.00 96.25 80 ALA A N 1
ATOM 618 C CA . ALA A 1 80 ? -21.165 -0.662 17.955 1.00 96.25 80 ALA A CA 1
ATOM 619 C C . ALA A 1 80 ? -20.272 -1.028 19.152 1.00 96.25 80 ALA A C 1
ATOM 621 O O . ALA A 1 80 ? -19.729 -0.132 19.808 1.00 96.25 80 ALA A O 1
ATOM 622 N N . LYS A 1 81 ? -20.063 -2.331 19.395 1.00 97.12 81 LYS A N 1
ATOM 623 C CA . LYS A 1 81 ? -19.197 -2.830 20.473 1.00 97.12 81 LYS A CA 1
ATOM 624 C C . LYS A 1 81 ? -17.749 -2.378 20.284 1.00 97.12 81 LYS A C 1
ATOM 626 O O . LYS A 1 81 ? -17.165 -1.814 21.206 1.00 97.12 81 LYS A O 1
ATOM 631 N N . LEU A 1 82 ? -17.198 -2.541 19.080 1.00 95.81 82 LEU A N 1
ATOM 632 C CA . LEU A 1 82 ? -15.846 -2.095 18.742 1.00 95.81 82 LEU A CA 1
ATOM 633 C C . LEU A 1 82 ? -15.677 -0.590 18.988 1.00 95.81 82 LEU A C 1
ATOM 635 O O . LEU A 1 82 ? -14.739 -0.171 19.662 1.00 95.81 82 LEU A O 1
ATOM 639 N N . HIS A 1 83 ? -16.611 0.231 18.501 1.00 95.62 83 HIS A N 1
ATOM 640 C CA . HIS A 1 83 ? -16.569 1.680 18.704 1.00 95.62 83 HIS A CA 1
ATOM 641 C C . HIS A 1 83 ? -16.658 2.064 20.191 1.00 95.62 83 HIS A C 1
ATOM 643 O O . HIS A 1 83 ? -16.003 3.017 20.619 1.00 95.62 83 HIS A O 1
ATOM 649 N N . ALA A 1 84 ? -17.453 1.349 20.991 1.00 97.06 84 ALA A N 1
ATOM 650 C CA . ALA A 1 84 ? -17.544 1.584 22.429 1.00 97.06 84 ALA A CA 1
ATOM 651 C C . ALA A 1 84 ? -16.214 1.288 23.141 1.00 97.06 84 ALA A C 1
ATOM 653 O O . ALA A 1 84 ? -15.745 2.126 23.915 1.00 97.06 84 ALA A O 1
ATOM 654 N N . GLU A 1 85 ? -15.578 0.155 22.837 1.00 97.19 85 GLU A N 1
ATOM 655 C CA . GLU A 1 85 ? -14.285 -0.218 23.422 1.00 97.19 85 GLU A CA 1
ATOM 656 C C . GLU A 1 85 ? -13.160 0.733 22.998 1.00 97.19 85 GLU A C 1
ATOM 658 O O . GLU A 1 85 ? -12.397 1.203 23.845 1.00 97.19 85 GLU A O 1
ATOM 663 N N . LEU A 1 86 ? -13.114 1.127 21.720 1.00 96.25 86 LEU A N 1
ATOM 664 C CA . LEU A 1 86 ? -12.152 2.120 21.232 1.00 96.25 86 LEU A CA 1
ATOM 665 C C . LEU A 1 86 ? -12.299 3.465 21.961 1.00 96.25 86 LEU A C 1
ATOM 667 O O . LEU A 1 86 ? -11.298 4.045 22.384 1.00 96.25 86 LEU A O 1
ATOM 671 N N . ARG A 1 87 ? -13.532 3.946 22.184 1.00 96.19 87 ARG A N 1
ATOM 672 C CA . ARG A 1 87 ? -13.779 5.176 22.960 1.00 96.19 87 ARG A CA 1
ATOM 673 C C . ARG A 1 87 ? -13.328 5.049 24.414 1.00 96.19 87 ARG A C 1
ATOM 675 O O . ARG A 1 87 ? -12.726 5.986 24.938 1.00 96.19 87 ARG A O 1
ATOM 682 N N . LYS A 1 88 ? -13.597 3.915 25.072 1.00 95.75 88 LYS A N 1
ATOM 683 C CA . LYS A 1 88 ? -13.134 3.657 26.447 1.00 95.75 88 LYS A CA 1
ATOM 684 C C . LYS A 1 88 ? -11.606 3.683 26.520 1.00 95.75 88 LYS A C 1
ATOM 686 O O . LYS A 1 88 ? -11.050 4.376 27.370 1.00 95.75 88 LYS A O 1
ATOM 691 N N . ALA A 1 89 ? -10.930 2.982 25.609 1.00 94.38 89 ALA A N 1
ATOM 692 C CA . ALA A 1 89 ? -9.472 2.952 25.539 1.00 94.38 89 ALA A CA 1
ATOM 693 C C . ALA A 1 89 ? -8.878 4.342 25.260 1.00 94.38 89 ALA A C 1
ATOM 695 O O . ALA A 1 89 ? -7.880 4.720 25.873 1.00 94.38 89 ALA A O 1
ATOM 696 N N . TRP A 1 90 ? -9.513 5.135 24.391 1.00 93.38 90 TRP A N 1
ATOM 697 C CA . TRP A 1 90 ? -9.082 6.502 24.094 1.00 93.38 90 TRP A CA 1
ATOM 698 C C . TRP A 1 90 ? -9.160 7.422 25.315 1.00 93.38 90 TRP A C 1
ATOM 700 O O . TRP A 1 90 ? -8.226 8.179 25.569 1.00 93.38 90 TRP A O 1
ATOM 710 N N . LYS A 1 91 ? -10.239 7.333 26.106 1.00 93.19 91 LYS A N 1
ATOM 711 C CA . LYS A 1 91 ? -10.377 8.095 27.359 1.00 93.19 91 LYS A CA 1
ATOM 712 C C . LYS A 1 91 ? -9.291 7.734 28.375 1.00 93.19 91 LYS A C 1
ATOM 714 O O . LYS A 1 91 ? -8.761 8.630 29.012 1.00 93.19 91 LYS A O 1
ATOM 719 N N . LYS A 1 92 ? -8.929 6.449 28.483 1.00 88.50 92 LYS A N 1
ATOM 720 C CA . LYS A 1 92 ? -7.856 5.976 29.379 1.00 88.50 92 LYS A CA 1
ATOM 721 C C . LYS A 1 92 ? -6.453 6.382 28.910 1.00 88.50 92 LYS A C 1
ATOM 723 O O . LYS A 1 92 ? -5.584 6.622 29.735 1.00 88.50 92 LYS A O 1
ATOM 728 N N . ARG A 1 93 ? -6.215 6.419 27.590 1.00 83.19 93 ARG A N 1
ATOM 729 C CA . ARG A 1 93 ? -4.907 6.765 26.998 1.00 83.19 93 ARG A CA 1
ATOM 730 C C . ARG A 1 93 ? -4.659 8.260 26.849 1.00 83.19 93 ARG A C 1
ATOM 732 O O . ARG A 1 93 ? -3.503 8.629 26.660 1.00 83.19 93 ARG A O 1
ATOM 739 N N . ARG A 1 94 ? -5.688 9.113 26.879 1.00 67.94 94 ARG A N 1
ATOM 740 C CA . ARG A 1 94 ? -5.471 10.560 26.997 1.00 67.94 94 ARG A CA 1
ATOM 741 C C . ARG A 1 94 ? -4.982 10.842 28.423 1.00 67.94 94 ARG A C 1
ATOM 743 O O . ARG A 1 94 ? -5.774 10.650 29.343 1.00 67.94 94 ARG A O 1
ATOM 750 N N . PRO A 1 95 ? -3.747 11.340 28.629 1.00 57.81 95 PRO A N 1
ATOM 751 C CA . PRO A 1 95 ? -3.504 12.116 29.833 1.00 57.81 95 PRO A CA 1
ATOM 752 C C . PRO A 1 95 ? -4.495 13.285 29.805 1.00 57.81 95 PRO A C 1
ATOM 754 O O . PRO A 1 95 ? -4.796 13.809 28.722 1.00 57.81 95 PRO A O 1
ATOM 757 N N . ALA A 1 96 ? -5.054 13.645 30.962 1.00 61.25 96 ALA A N 1
ATOM 758 C CA . ALA A 1 96 ? -5.827 14.873 31.098 1.00 61.25 96 ALA A CA 1
ATOM 759 C C . ALA A 1 96 ? -5.049 15.996 30.397 1.00 61.25 96 ALA A C 1
ATOM 761 O O . ALA A 1 96 ? -3.846 16.137 30.619 1.00 61.25 96 ALA A O 1
ATOM 762 N N . ALA A 1 97 ? -5.705 16.681 29.458 1.00 54.72 97 ALA A N 1
ATOM 763 C CA . ALA A 1 97 ? -5.083 17.771 28.723 1.00 54.72 97 ALA A CA 1
ATOM 764 C C . ALA A 1 97 ? -4.512 18.765 29.744 1.00 54.72 97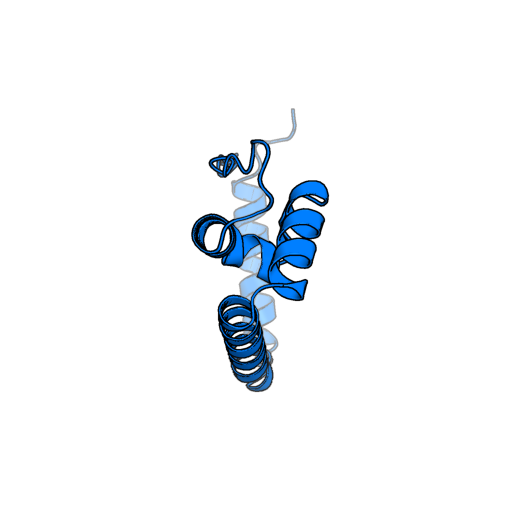 ALA A C 1
ATOM 766 O O . ALA A 1 97 ? -5.244 19.200 30.632 1.00 54.72 97 ALA A O 1
ATOM 767 N N . ARG A 1 98 ? -3.211 19.037 29.641 1.00 43.09 98 ARG A N 1
ATOM 768 C CA . ARG A 1 98 ? -2.526 20.119 30.341 1.00 43.09 98 ARG A CA 1
ATOM 769 C C . ARG A 1 98 ? -2.233 21.209 29.327 1.00 43.09 98 ARG A C 1
ATOM 771 O O . ARG A 1 98 ? -1.971 20.830 28.160 1.00 43.09 98 ARG A O 1
#